Protein AF-A0A4U9HX13-F1 (afdb_monomer)

Structure (mmCIF, N/CA/C/O backbone):
data_AF-A0A4U9HX13-F1
#
_entry.id   AF-A0A4U9HX13-F1
#
loop_
_atom_site.group_PDB
_atom_site.id
_atom_site.type_symbol
_atom_site.label_atom_id
_atom_site.label_alt_id
_atom_site.label_comp_id
_atom_site.label_asym_id
_atom_site.label_entity_id
_atom_site.label_seq_id
_atom_site.pdbx_PDB_ins_code
_atom_site.Cartn_x
_atom_site.Cartn_y
_atom_site.Cartn_z
_atom_site.occupancy
_atom_site.B_iso_or_equiv
_atom_site.auth_seq_id
_atom_site.auth_comp_id
_atom_site.auth_asym_id
_atom_site.auth_atom_id
_atom_site.pdbx_PDB_model_num
ATOM 1 N N . MET A 1 1 ? 7.837 26.876 21.113 1.00 52.06 1 MET A N 1
ATOM 2 C CA . MET A 1 1 ? 8.654 25.727 20.657 1.00 52.06 1 MET A CA 1
ATOM 3 C C . MET A 1 1 ? 7.837 24.510 20.195 1.00 52.06 1 MET A C 1
ATOM 5 O O . MET A 1 1 ? 8.426 23.562 19.707 1.00 52.06 1 MET A O 1
ATOM 9 N N . THR A 1 2 ? 6.498 24.534 20.252 1.00 58.88 2 THR A N 1
ATOM 10 C CA . THR A 1 2 ? 5.636 23.359 19.985 1.00 58.88 2 THR A CA 1
ATOM 11 C C . THR A 1 2 ? 5.118 23.231 18.544 1.00 58.88 2 THR A C 1
ATOM 13 O O . THR A 1 2 ? 4.614 22.180 18.175 1.00 58.88 2 THR A O 1
ATOM 16 N N . LYS A 1 3 ? 5.231 24.276 17.707 1.00 58.69 3 LYS A N 1
ATOM 17 C CA . LYS A 1 3 ? 4.677 24.267 16.336 1.00 58.69 3 LYS A CA 1
ATOM 18 C C . LYS A 1 3 ? 5.483 23.421 15.339 1.00 58.69 3 LYS A C 1
ATOM 20 O O . LYS A 1 3 ? 4.890 22.864 14.427 1.00 58.69 3 LYS A O 1
ATOM 25 N N . HIS A 1 4 ? 6.802 23.307 15.514 1.00 58.91 4 HIS A N 1
ATOM 26 C CA . HIS A 1 4 ? 7.662 22.633 14.531 1.00 58.91 4 HIS A CA 1
ATOM 27 C C . HIS A 1 4 ? 7.443 21.111 14.512 1.00 58.91 4 HIS A C 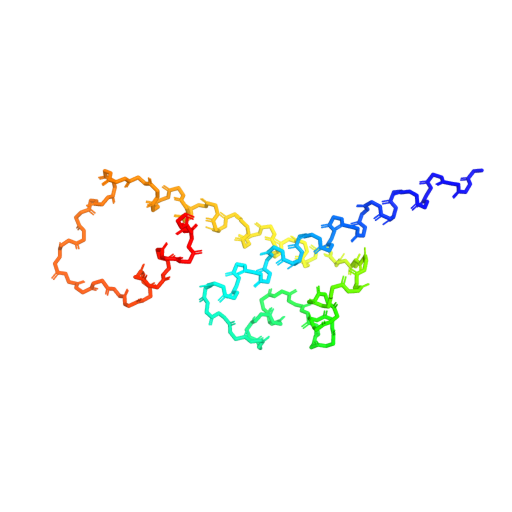1
ATOM 29 O O . HIS A 1 4 ? 7.276 20.527 13.451 1.00 58.91 4 HIS A O 1
ATOM 35 N N . LEU A 1 5 ? 7.309 20.496 15.694 1.00 61.69 5 LEU A N 1
ATOM 36 C CA . LEU A 1 5 ? 7.095 19.050 15.839 1.00 61.69 5 LEU A CA 1
ATOM 37 C C . LEU A 1 5 ? 5.763 18.559 15.241 1.00 61.69 5 LEU A C 1
ATOM 39 O O . LEU A 1 5 ? 5.649 17.383 14.908 1.00 61.69 5 LEU A O 1
ATOM 43 N N . ASN A 1 6 ? 4.761 19.438 15.113 1.00 70.31 6 ASN A N 1
ATOM 44 C CA . ASN A 1 6 ? 3.447 19.076 14.573 1.00 70.31 6 ASN A CA 1
ATOM 45 C C . ASN A 1 6 ? 3.399 19.122 13.037 1.00 70.31 6 ASN A C 1
ATOM 47 O O . ASN A 1 6 ? 2.710 18.324 12.416 1.00 70.31 6 ASN A O 1
ATOM 51 N N . LEU A 1 7 ? 4.165 20.021 12.411 1.00 73.75 7 LEU A N 1
ATOM 52 C CA . LEU A 1 7 ? 4.240 20.099 10.948 1.00 73.75 7 LEU A CA 1
ATOM 53 C C . LEU A 1 7 ? 4.963 18.879 10.363 1.00 73.75 7 LEU A C 1
ATOM 55 O O . LEU A 1 7 ? 4.525 18.310 9.363 1.00 73.75 7 LEU A O 1
ATOM 59 N N . ASP A 1 8 ? 6.035 18.439 11.024 1.00 77.75 8 ASP A N 1
ATOM 60 C CA . ASP A 1 8 ? 6.832 17.292 10.582 1.00 77.75 8 ASP A CA 1
ATOM 61 C C . ASP A 1 8 ? 6.049 15.968 10.691 1.00 77.75 8 ASP A C 1
ATOM 63 O O . ASP A 1 8 ? 6.193 15.076 9.847 1.00 77.75 8 ASP A O 1
ATOM 67 N N . SER A 1 9 ? 5.186 15.838 11.707 1.00 80.25 9 SER A N 1
ATOM 68 C CA . SER A 1 9 ? 4.341 14.656 11.910 1.00 80.25 9 SER A CA 1
ATOM 69 C C . SER A 1 9 ? 3.158 14.609 10.938 1.00 80.25 9 SER A C 1
ATOM 71 O O . SER A 1 9 ? 2.873 13.544 10.387 1.00 80.25 9 SER A O 1
ATOM 73 N N . GLU A 1 10 ? 2.517 15.747 10.661 1.00 81.56 10 GLU A N 1
ATOM 74 C CA . GLU A 1 10 ? 1.442 15.862 9.670 1.00 81.56 10 GLU A CA 1
ATOM 75 C C . GLU A 1 10 ? 1.955 15.563 8.254 1.00 81.56 10 GLU A C 1
ATOM 77 O O . GLU A 1 10 ? 1.382 14.728 7.552 1.00 81.56 10 GLU A O 1
ATOM 82 N N . ALA A 1 11 ? 3.093 16.148 7.864 1.00 86.56 11 ALA A N 1
ATOM 83 C CA . ALA A 1 11 ? 3.719 15.895 6.566 1.00 86.56 11 ALA A CA 1
ATOM 84 C C . ALA A 1 11 ? 4.214 14.447 6.415 1.00 86.56 11 ALA A C 1
ATOM 86 O O . ALA A 1 11 ? 4.228 13.886 5.316 1.00 86.56 11 ALA A O 1
ATOM 87 N N . ARG A 1 12 ? 4.652 13.805 7.506 1.00 90.31 12 ARG A N 1
ATOM 88 C CA . ARG A 1 12 ? 4.943 12.365 7.494 1.00 90.31 12 ARG A CA 1
ATOM 89 C C . ARG A 1 12 ? 3.669 11.552 7.273 1.00 90.31 12 ARG A C 1
ATOM 91 O O . ARG A 1 12 ? 3.677 10.652 6.443 1.00 90.31 12 ARG A O 1
ATOM 98 N N . GLY A 1 13 ? 2.595 11.879 7.981 1.00 92.56 13 GLY A N 1
ATOM 99 C CA . GLY A 1 13 ? 1.353 11.121 7.907 1.00 92.56 13 GLY A CA 1
ATOM 100 C C . GLY A 1 13 ? 0.659 11.180 6.543 1.00 92.56 13 GLY A C 1
ATOM 101 O O . GLY A 1 13 ? 0.078 10.183 6.105 1.00 92.56 13 GLY A O 1
ATOM 102 N N . ASP A 1 14 ? 0.765 12.311 5.843 1.00 95.00 14 ASP A N 1
ATOM 103 C CA . ASP A 1 14 ? 0.294 12.445 4.459 1.00 95.00 14 ASP A CA 1
ATOM 104 C C . ASP A 1 14 ? 1.135 11.597 3.487 1.00 95.00 14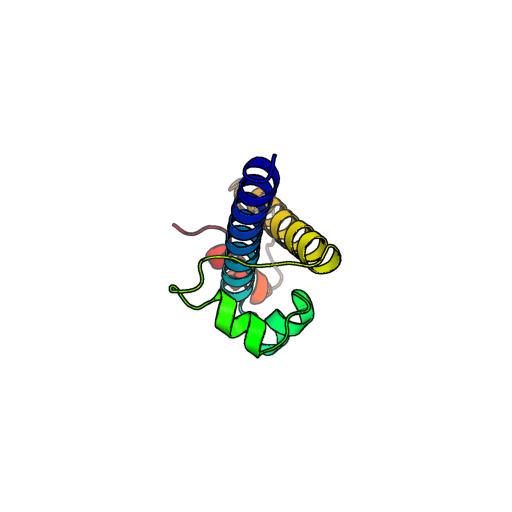 ASP A C 1
ATOM 106 O O . ASP A 1 14 ? 0.598 10.814 2.703 1.00 95.00 14 ASP A O 1
ATOM 110 N N . ARG A 1 15 ? 2.471 11.643 3.610 1.00 95.31 15 ARG A N 1
ATOM 111 C CA . ARG A 1 15 ? 3.378 10.794 2.812 1.00 95.31 15 ARG A CA 1
ATOM 112 C C . ARG A 1 15 ? 3.104 9.305 3.010 1.00 95.31 15 ARG A C 1
ATOM 114 O O . ARG A 1 15 ? 3.025 8.567 2.029 1.00 95.31 15 ARG A O 1
ATOM 121 N N . ASP A 1 16 ? 2.920 8.879 4.255 1.00 97.38 16 ASP A N 1
ATOM 122 C CA . ASP A 1 16 ? 2.578 7.500 4.602 1.00 97.38 16 ASP A CA 1
ATOM 123 C C . ASP A 1 16 ? 1.252 7.082 3.936 1.00 97.38 16 ASP A C 1
ATOM 125 O O . ASP A 1 16 ? 1.139 5.988 3.376 1.00 97.38 16 ASP A O 1
ATOM 129 N N . LEU A 1 17 ? 0.250 7.968 3.932 1.00 97.88 17 LEU A N 1
ATOM 130 C CA . LEU A 1 17 ? -1.053 7.701 3.326 1.00 97.88 17 LEU A CA 1
ATOM 131 C C . LEU A 1 17 ? -0.980 7.598 1.797 1.00 97.88 17 LEU A C 1
ATOM 133 O O . LEU A 1 17 ? -1.596 6.708 1.204 1.00 97.88 17 LEU A O 1
ATOM 137 N N . ILE A 1 18 ? -0.224 8.489 1.155 1.00 97.38 18 ILE A N 1
ATOM 138 C CA . ILE A 1 18 ? 0.022 8.451 -0.291 1.00 97.38 18 ILE A CA 1
ATOM 139 C C . ILE A 1 18 ? 0.720 7.138 -0.665 1.00 97.38 18 ILE A C 1
ATOM 141 O O . ILE A 1 18 ? 0.274 6.442 -1.580 1.00 97.38 18 ILE A O 1
ATOM 145 N N . ALA A 1 19 ? 1.768 6.767 0.074 1.00 97.50 19 ALA A N 1
ATOM 146 C CA . ALA A 1 19 ? 2.559 5.569 -0.183 1.00 97.50 19 ALA A CA 1
ATOM 147 C C . ALA A 1 19 ? 1.718 4.288 -0.083 1.00 97.50 19 ALA A C 1
ATOM 149 O O . ALA A 1 19 ? 1.741 3.458 -0.997 1.00 97.50 19 ALA A O 1
ATOM 150 N N . ILE A 1 20 ? 0.924 4.133 0.984 1.00 98.06 20 ILE A N 1
ATOM 151 C CA . ILE A 1 20 ? 0.105 2.927 1.147 1.00 98.06 20 ILE A CA 1
ATOM 152 C C . ILE A 1 20 ? -1.014 2.847 0.105 1.00 98.06 20 ILE A C 1
ATOM 154 O O . ILE A 1 20 ? -1.274 1.766 -0.422 1.00 98.06 20 ILE A O 1
ATOM 158 N N . ARG A 1 21 ? -1.646 3.972 -0.258 1.00 97.81 21 ARG A N 1
ATOM 159 C CA . ARG A 1 21 ? -2.677 3.991 -1.309 1.00 97.81 21 ARG A CA 1
ATOM 160 C C . ARG A 1 21 ? -2.093 3.633 -2.674 1.00 97.81 21 ARG A C 1
ATOM 162 O O . ARG A 1 21 ? -2.702 2.852 -3.401 1.00 97.81 21 ARG A O 1
ATOM 169 N N . ALA A 1 22 ? -0.903 4.136 -3.004 1.00 97.19 22 ALA A N 1
ATOM 170 C CA . ALA A 1 22 ? -0.203 3.751 -4.227 1.00 97.19 22 ALA A CA 1
ATOM 171 C C . ALA A 1 22 ? 0.074 2.238 -4.264 1.00 97.19 22 ALA A C 1
ATOM 173 O O . ALA A 1 22 ? -0.218 1.582 -5.264 1.00 97.19 22 ALA A O 1
ATOM 174 N N . ALA A 1 23 ? 0.556 1.671 -3.155 1.00 97.75 23 ALA A N 1
ATOM 175 C CA . ALA A 1 23 ? 0.810 0.239 -3.045 1.00 97.75 23 ALA A CA 1
ATOM 176 C C . ALA A 1 23 ? -0.466 -0.608 -3.187 1.00 97.75 23 ALA A C 1
ATOM 178 O O . ALA A 1 23 ? -0.473 -1.595 -3.922 1.00 97.75 23 ALA A O 1
ATOM 179 N N . MET A 1 24 ? -1.566 -0.204 -2.542 1.00 97.25 24 MET A N 1
ATOM 180 C CA . MET A 1 24 ? -2.864 -0.875 -2.685 1.00 97.25 24 MET A CA 1
ATOM 181 C C . MET A 1 24 ? -3.365 -0.853 -4.130 1.00 97.25 24 MET A C 1
ATOM 183 O O . MET A 1 24 ? -3.833 -1.878 -4.616 1.00 97.25 24 MET A O 1
ATOM 187 N N . ASN A 1 25 ? -3.225 0.280 -4.826 1.00 95.94 25 ASN A N 1
ATOM 188 C CA . ASN A 1 25 ? -3.634 0.407 -6.224 1.00 95.94 25 ASN A CA 1
ATOM 189 C C . ASN A 1 25 ? -2.819 -0.513 -7.145 1.00 95.94 25 ASN A C 1
ATOM 191 O O . ASN A 1 25 ? -3.379 -1.124 -8.050 1.00 95.94 25 ASN A O 1
ATOM 195 N N . ILE A 1 26 ? -1.507 -0.633 -6.918 1.00 95.06 26 ILE A N 1
ATOM 196 C CA . ILE A 1 26 ? -0.649 -1.555 -7.679 1.00 95.06 26 ILE A CA 1
ATOM 197 C C . ILE A 1 26 ? -1.086 -3.001 -7.448 1.00 95.06 26 ILE A C 1
ATOM 199 O O . ILE A 1 26 ? -1.322 -3.726 -8.409 1.00 95.06 26 ILE A O 1
ATOM 203 N N . LEU A 1 27 ? -1.242 -3.411 -6.186 1.00 95.56 27 LEU A N 1
ATOM 204 C CA . LEU A 1 27 ? -1.647 -4.775 -5.843 1.00 95.56 27 LEU A CA 1
ATOM 205 C C . LEU A 1 27 ? -3.035 -5.125 -6.390 1.00 95.56 27 LEU A C 1
ATOM 207 O O . LEU A 1 27 ? -3.259 -6.248 -6.829 1.00 95.56 27 LEU A O 1
ATOM 211 N N . GLU A 1 28 ? -3.958 -4.166 -6.396 1.00 94.19 28 GLU A N 1
ATOM 212 C CA . GLU A 1 28 ? -5.281 -4.329 -6.994 1.00 94.19 28 GLU A CA 1
ATOM 213 C C . GLU A 1 28 ? -5.193 -4.550 -8.508 1.00 94.19 28 GLU A C 1
ATOM 215 O O . GLU A 1 28 ? -5.789 -5.493 -9.023 1.00 94.19 28 GLU A O 1
ATOM 220 N N . LYS A 1 29 ? -4.369 -3.765 -9.213 1.00 90.44 29 LYS A N 1
ATOM 221 C CA . LYS A 1 29 ? -4.108 -3.970 -10.646 1.00 90.44 29 LYS A CA 1
ATOM 222 C C . LYS A 1 29 ? -3.396 -5.293 -10.939 1.00 90.44 29 LYS A C 1
ATOM 224 O O . LYS A 1 29 ? -3.627 -5.885 -11.986 1.00 90.44 29 LYS A O 1
ATOM 229 N N . TRP A 1 30 ? -2.565 -5.781 -10.021 1.00 92.06 30 TRP A N 1
ATOM 230 C CA . TRP A 1 30 ? -1.932 -7.103 -10.112 1.00 92.06 30 TRP A CA 1
ATOM 231 C C . TRP A 1 30 ? -2.879 -8.261 -9.753 1.00 92.06 30 TRP A C 1
ATOM 233 O O . TRP A 1 30 ? -2.469 -9.420 -9.795 1.00 92.06 30 TRP A O 1
ATOM 243 N N . GLY A 1 31 ? -4.142 -7.972 -9.416 1.00 91.44 31 GLY A N 1
ATOM 244 C CA . GLY A 1 31 ? -5.161 -8.977 -9.114 1.00 91.44 31 GLY A CA 1
ATOM 245 C C . GLY A 1 31 ? -5.054 -9.581 -7.712 1.00 91.44 31 GLY A C 1
ATOM 246 O O . GLY A 1 31 ? -5.639 -10.633 -7.457 1.00 91.44 31 GLY A O 1
ATOM 247 N N . CYS A 1 32 ? -4.318 -8.953 -6.791 1.00 95.06 32 CYS A N 1
ATOM 248 C CA . CYS A 1 32 ? -4.186 -9.460 -5.429 1.00 95.06 32 CYS A CA 1
ATOM 249 C C . CYS A 1 32 ? -5.491 -9.301 -4.637 1.00 95.06 32 CYS A C 1
ATOM 251 O O . CYS A 1 32 ? -6.049 -8.202 -4.538 1.00 95.06 32 CYS A O 1
ATOM 253 N N . SER A 1 33 ? -5.923 -10.380 -3.980 1.00 95.62 33 SER A N 1
ATOM 254 C CA . SER A 1 33 ? -7.073 -10.383 -3.074 1.00 95.62 33 SER A CA 1
ATOM 255 C C . SER A 1 33 ? -6.838 -9.489 -1.850 1.00 95.62 33 SER A C 1
ATOM 257 O O . SER A 1 33 ? -5.705 -9.174 -1.481 1.00 95.62 33 SER A O 1
ATOM 259 N N . THR A 1 34 ? -7.911 -9.105 -1.156 1.00 95.56 34 THR A N 1
ATOM 260 C CA . THR A 1 34 ? -7.819 -8.313 0.084 1.00 95.56 34 THR A CA 1
ATOM 261 C C . THR A 1 34 ? -6.971 -9.001 1.159 1.00 95.56 34 THR A C 1
ATOM 263 O O . THR A 1 34 ? -6.273 -8.334 1.919 1.00 95.56 34 THR A O 1
ATOM 266 N N . GLU A 1 35 ? -7.013 -10.330 1.244 1.00 97.19 35 GLU A N 1
ATOM 267 C CA . GLU A 1 35 ? -6.187 -11.109 2.173 1.00 97.19 35 GLU A CA 1
ATOM 268 C C . GLU A 1 35 ? -4.709 -11.075 1.774 1.00 97.19 35 GLU A C 1
ATOM 270 O O . GLU A 1 35 ? -3.845 -10.799 2.605 1.00 97.19 35 GLU A O 1
ATOM 275 N N . GLN A 1 36 ? -4.414 -11.249 0.484 1.00 97.88 36 GLN A N 1
ATOM 276 C CA . GLN A 1 36 ? -3.049 -11.137 -0.028 1.00 97.88 36 GLN A CA 1
ATOM 277 C C . GLN A 1 36 ? -2.474 -9.740 0.222 1.00 97.88 36 GLN A C 1
ATOM 279 O O . GLN A 1 36 ? -1.338 -9.617 0.668 1.00 97.88 36 GLN A O 1
ATOM 284 N N . GLN A 1 37 ? -3.266 -8.686 0.015 1.00 97.75 37 GLN A N 1
ATOM 285 C CA . GLN A 1 37 ? -2.847 -7.312 0.298 1.00 97.75 37 GLN A CA 1
ATOM 286 C C . GLN A 1 37 ? -2.522 -7.090 1.781 1.00 97.75 37 GLN A C 1
ATOM 288 O O . GLN A 1 37 ? -1.505 -6.470 2.086 1.00 97.75 37 GLN A O 1
ATOM 293 N N . GLN A 1 38 ? -3.341 -7.616 2.700 1.00 98.06 38 GLN A N 1
ATOM 294 C CA . GLN A 1 38 ? -3.064 -7.557 4.143 1.00 98.06 38 GLN A CA 1
ATOM 295 C C . GLN A 1 38 ? -1.738 -8.236 4.484 1.00 98.06 38 GLN A C 1
ATOM 297 O O . GLN A 1 38 ? -0.914 -7.650 5.183 1.00 98.06 38 GLN A O 1
ATOM 302 N N . ASN A 1 39 ? -1.505 -9.430 3.939 1.00 97.81 39 ASN A N 1
ATOM 303 C CA . ASN A 1 39 ? -0.299 -10.209 4.211 1.00 97.81 39 ASN A CA 1
ATOM 304 C C . ASN A 1 39 ? 0.962 -9.561 3.617 1.00 97.81 39 ASN A C 1
ATOM 306 O O . ASN A 1 39 ? 1.997 -9.490 4.281 1.00 97.81 39 ASN A O 1
ATOM 310 N N . ILE A 1 40 ? 0.885 -9.046 2.387 1.00 97.88 40 ILE A N 1
ATOM 311 C CA . ILE A 1 40 ? 2.014 -8.388 1.713 1.00 97.88 40 ILE A CA 1
ATOM 312 C C . ILE A 1 40 ? 2.393 -7.095 2.436 1.00 97.88 40 ILE A C 1
ATOM 314 O O . ILE A 1 40 ? 3.573 -6.882 2.724 1.00 97.88 40 ILE A O 1
ATOM 318 N N . LEU A 1 41 ? 1.399 -6.256 2.747 1.00 97.81 41 LEU A N 1
ATOM 319 C CA . LEU A 1 41 ? 1.595 -4.941 3.362 1.00 97.81 41 LEU A CA 1
ATOM 320 C C . LEU A 1 41 ? 1.686 -4.993 4.891 1.00 97.81 41 LEU A C 1
ATOM 322 O O . LEU A 1 41 ? 1.886 -3.951 5.503 1.00 97.81 41 LEU A O 1
ATOM 326 N N . GLN A 1 42 ? 1.532 -6.171 5.506 1.00 97.94 42 GLN A N 1
ATOM 327 C CA . GLN A 1 42 ? 1.478 -6.348 6.963 1.00 97.94 42 GLN A CA 1
ATOM 328 C C . GLN A 1 42 ? 0.482 -5.379 7.622 1.00 97.94 42 GLN A C 1
ATOM 330 O O . GLN A 1 42 ? 0.798 -4.651 8.567 1.00 97.94 42 GLN A O 1
ATOM 335 N N . LEU A 1 43 ? -0.736 -5.342 7.077 1.00 97.06 43 LEU A N 1
ATOM 336 C CA . LEU A 1 43 ? -1.834 -4.521 7.578 1.00 97.06 43 LEU A CA 1
ATOM 337 C C . LEU A 1 43 ? -2.930 -5.388 8.180 1.00 97.06 43 LEU A C 1
ATOM 339 O O . LEU A 1 43 ? -3.326 -6.401 7.611 1.00 97.06 43 LEU A O 1
ATOM 343 N N . SER A 1 44 ? -3.499 -4.920 9.290 1.00 97.38 44 SER A N 1
ATOM 344 C CA . SER A 1 44 ? -4.761 -5.470 9.770 1.00 97.38 44 SER A CA 1
ATOM 345 C C . SER A 1 44 ? -5.889 -5.150 8.790 1.00 97.38 44 SER A C 1
ATOM 347 O O . SER A 1 44 ? -5.863 -4.133 8.087 1.00 97.38 44 SER A O 1
ATOM 349 N N . ARG A 1 45 ? -6.938 -5.976 8.802 1.00 96.19 45 ARG A N 1
ATOM 350 C CA . ARG A 1 45 ? -8.148 -5.755 8.002 1.00 96.19 45 ARG A CA 1
ATOM 351 C C . ARG A 1 45 ? -8.709 -4.347 8.192 1.00 96.19 45 ARG A C 1
ATOM 353 O O . ARG A 1 45 ? -8.984 -3.650 7.220 1.00 96.19 45 ARG A O 1
ATOM 360 N N . ALA A 1 46 ? -8.826 -3.912 9.446 1.00 97.00 46 ALA A N 1
ATOM 361 C CA . ALA A 1 46 ? -9.335 -2.590 9.790 1.00 97.00 46 ALA A CA 1
ATOM 362 C C . ALA A 1 46 ? -8.452 -1.462 9.231 1.00 97.00 46 ALA A C 1
ATOM 364 O O . ALA A 1 46 ? -8.977 -0.507 8.660 1.00 97.00 46 ALA A O 1
ATOM 365 N N . ALA A 1 47 ? -7.124 -1.584 9.339 1.00 97.31 47 ALA A N 1
ATOM 366 C CA . ALA A 1 47 ? -6.197 -0.597 8.788 1.00 97.31 47 ALA A CA 1
ATOM 367 C C . ALA A 1 47 ? -6.293 -0.524 7.258 1.00 97.31 47 ALA A C 1
ATOM 369 O O . ALA A 1 47 ? -6.348 0.572 6.700 1.00 97.31 47 ALA A O 1
ATOM 370 N N . LEU A 1 48 ? -6.401 -1.675 6.585 1.00 97.12 48 LEU A N 1
ATOM 371 C CA . LEU A 1 48 ? -6.564 -1.730 5.135 1.00 97.12 48 LEU A CA 1
ATOM 372 C C . LEU A 1 48 ? -7.821 -0.968 4.679 1.00 97.12 48 LEU A C 1
ATOM 374 O O . LEU A 1 48 ? -7.733 -0.091 3.819 1.00 97.12 48 LEU A O 1
ATOM 378 N N . TYR A 1 49 ? -8.984 -1.246 5.281 1.00 97.31 49 TYR A N 1
ATOM 379 C CA . TYR A 1 49 ? -10.224 -0.532 4.947 1.00 97.31 49 TYR A CA 1
ATOM 380 C C . TYR A 1 49 ? -10.176 0.948 5.336 1.00 97.31 49 TYR A C 1
ATOM 382 O O . TYR A 1 49 ? -10.714 1.786 4.612 1.00 97.31 49 TYR A O 1
ATOM 390 N N . LYS A 1 50 ? -9.516 1.297 6.446 1.00 97.69 50 LYS A N 1
ATOM 391 C CA . LYS A 1 50 ? -9.314 2.692 6.854 1.00 97.69 50 LYS A CA 1
ATOM 392 C C . LYS A 1 50 ? -8.520 3.469 5.808 1.00 97.69 50 LYS A C 1
ATOM 394 O O . LYS A 1 50 ? -8.917 4.564 5.436 1.00 97.69 50 LYS A O 1
ATOM 399 N N . TYR A 1 51 ? -7.417 2.936 5.298 1.00 97.56 51 TYR A N 1
ATOM 400 C CA . TYR A 1 51 ? -6.588 3.684 4.345 1.00 97.56 51 TYR A CA 1
ATOM 401 C C . TYR A 1 51 ? -7.212 3.802 2.944 1.00 97.56 51 TYR A C 1
ATOM 403 O O . TYR A 1 51 ?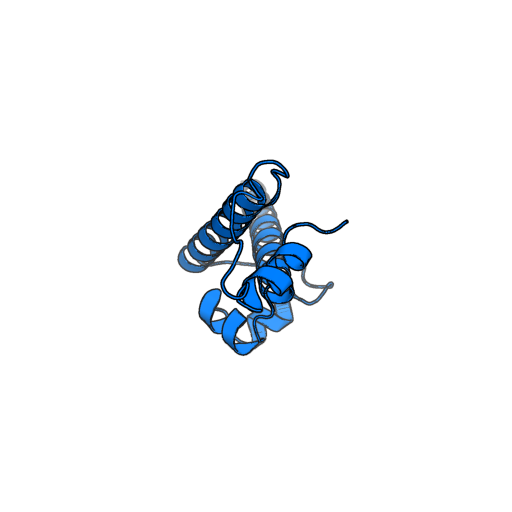 -6.887 4.739 2.210 1.00 97.56 51 TYR A O 1
ATOM 411 N N . ARG A 1 52 ? -8.166 2.924 2.602 1.00 95.56 52 ARG A N 1
ATOM 412 C CA . ARG A 1 52 ? -8.972 3.015 1.369 1.00 95.56 52 ARG A CA 1
ATOM 413 C C . ARG A 1 52 ? -10.057 4.093 1.416 1.00 95.56 52 ARG A C 1
ATOM 415 O O . ARG A 1 52 ? -10.435 4.619 0.374 1.00 95.56 52 ARG A O 1
ATOM 422 N N . GLN A 1 53 ? -10.548 4.427 2.605 1.00 97.06 53 GLN A N 1
ATOM 423 C CA . GLN A 1 53 ? -11.553 5.470 2.805 1.00 97.06 53 GLN A CA 1
ATOM 424 C C . GLN A 1 53 ? -11.018 6.844 2.377 1.00 97.06 53 GLN A C 1
ATOM 426 O O . GLN A 1 53 ? -9.879 7.197 2.696 1.00 97.06 53 GLN A O 1
ATOM 431 N N . LYS A 1 54 ? -11.831 7.622 1.652 1.00 93.88 54 LYS A N 1
ATOM 432 C CA . LYS A 1 54 ? -11.453 8.949 1.125 1.00 93.88 54 LYS A CA 1
ATOM 433 C C . LYS A 1 54 ? -11.305 9.982 2.243 1.00 93.88 54 LYS A C 1
ATOM 435 O O . LYS A 1 54 ? -10.471 10.875 2.155 1.00 93.88 54 LYS A O 1
ATOM 440 N N . GLU A 1 55 ? -12.090 9.824 3.297 1.00 96.19 55 GLU A N 1
ATOM 441 C CA . GLU A 1 55 ? -12.132 10.627 4.513 1.00 96.19 55 GLU A CA 1
ATOM 442 C C . GLU A 1 55 ? -10.871 10.487 5.377 1.00 96.19 55 GLU A C 1
ATOM 444 O O . GLU A 1 55 ? -10.588 11.361 6.199 1.00 96.19 55 GLU A O 1
ATOM 449 N N . THR A 1 56 ? -10.079 9.429 5.180 1.00 96.31 56 THR A N 1
ATOM 450 C CA . THR A 1 56 ? -8.797 9.277 5.869 1.00 96.31 56 THR A CA 1
ATOM 451 C C . TH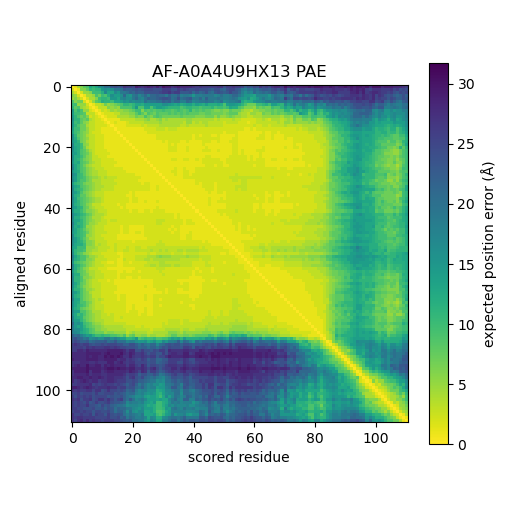R A 1 56 ? -7.803 10.315 5.360 1.00 96.31 56 THR A C 1
ATOM 453 O O . THR A 1 56 ? -7.496 10.353 4.168 1.00 96.31 56 THR A O 1
ATOM 456 N N . LYS A 1 57 ? -7.292 11.133 6.290 1.00 94.44 57 LYS A N 1
ATOM 457 C CA . LYS A 1 57 ? -6.368 12.252 6.027 1.00 94.44 57 LYS A CA 1
ATOM 458 C C . LYS A 1 57 ? -4.905 11.962 6.359 1.00 94.44 57 LYS A C 1
ATOM 460 O O . LYS A 1 57 ? -4.034 12.700 5.936 1.00 94.44 57 LYS A O 1
ATOM 465 N N . THR A 1 58 ? -4.637 10.927 7.151 1.00 95.69 58 THR A N 1
ATOM 466 C CA . THR A 1 58 ? -3.281 10.587 7.593 1.00 95.69 58 THR A CA 1
ATOM 467 C C . THR A 1 58 ? -3.152 9.091 7.857 1.00 95.69 58 THR A C 1
ATOM 469 O O . THR A 1 58 ? -4.121 8.431 8.261 1.00 95.69 58 THR A O 1
ATOM 472 N N . ALA A 1 59 ? -1.957 8.557 7.630 1.00 96.38 59 ALA A N 1
ATOM 473 C CA . ALA A 1 59 ? -1.561 7.218 8.029 1.00 96.38 59 ALA A CA 1
ATOM 474 C C . ALA A 1 59 ? -0.350 7.280 8.965 1.00 96.38 59 ALA A C 1
ATOM 476 O O . ALA A 1 59 ? 0.344 8.284 9.061 1.00 96.38 59 ALA A O 1
ATOM 477 N N . SER A 1 60 ? -0.115 6.191 9.685 1.00 95.50 60 SER A N 1
ATOM 478 C CA . SER A 1 60 ? 1.102 6.019 10.468 1.00 95.50 60 SER A CA 1
ATOM 479 C C . SER A 1 60 ? 1.596 4.622 10.178 1.00 95.50 60 SER A C 1
ATOM 481 O O . SER A 1 60 ? 0.962 3.647 10.584 1.00 95.50 60 SER A O 1
ATOM 483 N N . LEU A 1 61 ? 2.664 4.545 9.391 1.00 97.00 61 LEU A N 1
ATOM 484 C CA . LEU A 1 61 ? 3.238 3.280 8.971 1.00 97.00 61 LEU A CA 1
ATOM 485 C C . LEU A 1 61 ? 4.484 2.961 9.789 1.00 97.00 61 LEU A C 1
ATOM 487 O O . LEU A 1 61 ? 5.279 3.836 10.157 1.00 97.00 61 LEU A O 1
ATOM 491 N N . THR A 1 62 ? 4.660 1.674 10.065 1.00 97.56 62 THR A N 1
ATOM 492 C CA . THR A 1 62 ? 5.891 1.164 10.663 1.00 97.56 62 THR A CA 1
ATOM 493 C C . THR A 1 62 ? 7.017 1.167 9.630 1.00 97.56 62 THR A C 1
ATOM 495 O O . THR A 1 62 ? 6.793 1.240 8.420 1.00 97.56 62 THR A O 1
ATOM 498 N N . HIS A 1 63 ? 8.257 1.055 10.104 1.00 96.88 63 HIS A N 1
ATOM 499 C CA . HIS A 1 63 ? 9.409 0.951 9.212 1.00 96.88 63 HIS A CA 1
ATOM 500 C C . HIS A 1 63 ? 9.322 -0.277 8.286 1.00 96.88 63 HIS A C 1
ATOM 502 O O . HIS A 1 63 ? 9.597 -0.158 7.097 1.00 96.88 63 HIS A O 1
ATOM 508 N N . ASP A 1 64 ? 8.872 -1.428 8.799 1.00 97.62 64 ASP A N 1
ATOM 509 C CA . ASP A 1 64 ? 8.679 -2.644 7.993 1.00 97.62 64 ASP A CA 1
ATOM 510 C C . ASP A 1 64 ? 7.658 -2.429 6.862 1.00 97.62 64 ASP A C 1
ATOM 512 O O . ASP A 1 64 ? 7.913 -2.781 5.710 1.00 97.62 64 ASP A O 1
ATOM 516 N N . GLN A 1 65 ? 6.538 -1.763 7.160 1.00 98.31 65 GLN A N 1
ATOM 517 C CA . GLN A 1 65 ? 5.512 -1.442 6.164 1.00 98.31 65 GLN A CA 1
ATOM 518 C C . GLN A 1 65 ? 6.055 -0.519 5.067 1.00 98.31 65 GLN A C 1
ATOM 520 O O . GLN A 1 65 ? 5.834 -0.776 3.884 1.00 98.31 65 GLN A O 1
ATOM 525 N N . LEU A 1 66 ? 6.813 0.518 5.437 1.00 98.12 66 LEU A N 1
ATOM 526 C CA . LEU A 1 66 ? 7.456 1.419 4.474 1.00 98.12 66 LEU A CA 1
ATOM 527 C C . LEU A 1 66 ? 8.473 0.685 3.588 1.00 98.12 66 LEU A C 1
ATOM 529 O O . LEU A 1 66 ? 8.497 0.894 2.375 1.00 98.12 66 LEU A O 1
ATOM 533 N N . THR A 1 67 ? 9.268 -0.215 4.164 1.00 98.12 67 THR A N 1
ATOM 534 C CA . THR A 1 67 ? 10.238 -1.034 3.423 1.00 98.12 67 THR A CA 1
ATOM 535 C C . THR A 1 67 ? 9.547 -1.956 2.417 1.00 98.12 67 THR A C 1
ATOM 537 O O . THR A 1 67 ? 9.938 -2.007 1.250 1.00 98.12 67 THR A O 1
ATOM 540 N N . ARG A 1 68 ? 8.455 -2.619 2.812 1.00 98.00 68 ARG A N 1
ATOM 541 C CA . ARG A 1 68 ? 7.646 -3.463 1.915 1.00 98.00 68 ARG A CA 1
ATOM 542 C C . ARG A 1 68 ? 7.029 -2.674 0.765 1.00 98.00 68 ARG A C 1
ATOM 544 O O . ARG A 1 68 ? 7.065 -3.130 -0.377 1.00 98.00 68 ARG A O 1
ATOM 551 N N . ILE A 1 69 ? 6.503 -1.482 1.051 1.00 98.25 69 ILE A N 1
ATOM 552 C CA . ILE A 1 69 ? 5.984 -0.574 0.020 1.00 98.25 69 ILE A CA 1
ATOM 553 C C . ILE A 1 69 ? 7.100 -0.177 -0.951 1.00 98.25 69 ILE A C 1
ATOM 555 O O . ILE A 1 69 ? 6.892 -0.230 -2.159 1.00 98.25 69 ILE A O 1
ATOM 559 N N . SER A 1 70 ? 8.293 0.156 -0.449 1.00 97.88 70 SER A N 1
ATOM 560 C CA . SER A 1 70 ? 9.453 0.487 -1.287 1.00 97.88 70 SER A CA 1
ATOM 561 C C . SER A 1 70 ? 9.810 -0.653 -2.24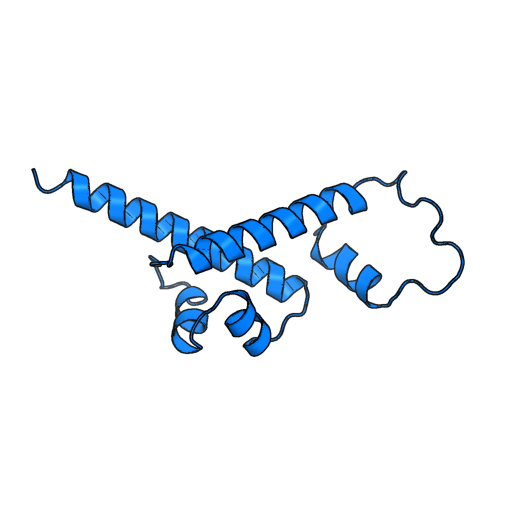8 1.00 97.88 70 SER A C 1
ATOM 563 O O . SER A 1 70 ? 9.973 -0.427 -3.448 1.00 97.88 70 SER A O 1
ATOM 565 N N . TYR A 1 71 ? 9.831 -1.901 -1.766 1.00 97.50 71 TYR A N 1
ATOM 566 C CA . TYR A 1 71 ? 10.040 -3.064 -2.631 1.00 97.50 71 TYR A CA 1
ATOM 567 C C . TYR A 1 71 ? 8.964 -3.192 -3.709 1.00 97.50 71 TYR A C 1
ATOM 569 O O . TYR A 1 71 ? 9.299 -3.381 -4.877 1.00 97.50 71 TYR A O 1
ATOM 577 N N . LEU A 1 72 ? 7.688 -3.039 -3.348 1.00 96.44 72 LEU A N 1
ATOM 578 C CA . LEU A 1 72 ? 6.580 -3.122 -4.298 1.00 96.44 72 LEU A CA 1
ATOM 579 C C . LEU A 1 72 ? 6.682 -2.049 -5.399 1.00 96.44 72 LEU A C 1
ATOM 581 O O . LEU A 1 72 ? 6.530 -2.354 -6.582 1.00 96.44 72 LEU A O 1
ATOM 585 N N . LEU A 1 73 ? 6.975 -0.801 -5.021 1.00 95.12 73 LEU A N 1
ATOM 586 C CA . LEU A 1 73 ? 7.136 0.316 -5.957 1.00 95.12 73 LEU A CA 1
ATOM 587 C C . LEU A 1 73 ? 8.329 0.111 -6.899 1.00 95.12 73 LEU A C 1
ATOM 589 O O . LEU A 1 73 ? 8.239 0.422 -8.092 1.00 95.12 73 LEU A O 1
ATOM 593 N N . ASN A 1 74 ? 9.423 -0.457 -6.390 1.00 95.38 74 ASN A N 1
ATOM 594 C CA . ASN A 1 74 ? 10.599 -0.778 -7.194 1.00 95.38 74 ASN A CA 1
ATO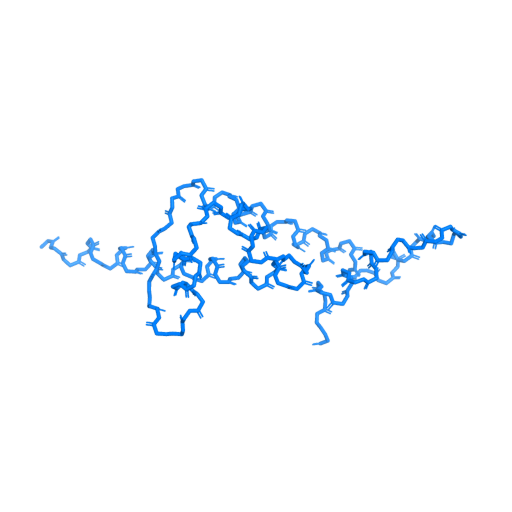M 595 C C . ASN A 1 74 ? 10.326 -1.931 -8.164 1.00 95.38 74 ASN A C 1
ATOM 597 O O . ASN A 1 74 ? 10.692 -1.825 -9.332 1.00 95.38 74 ASN A O 1
ATOM 601 N N . MET A 1 75 ? 9.625 -2.985 -7.732 1.00 94.31 75 MET A N 1
ATOM 602 C CA . MET A 1 75 ? 9.186 -4.062 -8.629 1.00 94.31 75 MET A CA 1
ATOM 603 C C . MET A 1 75 ? 8.294 -3.513 -9.744 1.00 94.31 75 MET A C 1
ATOM 605 O O . MET A 1 75 ? 8.540 -3.789 -10.914 1.00 94.31 75 MET A O 1
ATOM 609 N N . HIS A 1 76 ? 7.304 -2.681 -9.410 1.00 91.56 76 HIS A N 1
ATOM 610 C CA . HIS A 1 76 ? 6.443 -2.044 -10.407 1.00 91.56 76 HIS A CA 1
ATOM 611 C C . HIS A 1 76 ? 7.237 -1.194 -11.412 1.00 91.56 76 HIS A C 1
ATOM 613 O O . HIS A 1 76 ? 7.010 -1.292 -12.617 1.00 91.56 76 HIS A O 1
ATOM 619 N N . SER A 1 77 ? 8.197 -0.399 -10.935 1.00 90.12 77 SER A N 1
ATOM 620 C CA . SER A 1 77 ? 9.054 0.427 -11.796 1.00 90.12 77 SER A CA 1
ATOM 621 C C . SER A 1 77 ? 9.947 -0.417 -12.709 1.00 90.12 77 SER A C 1
ATOM 623 O O . SER A 1 77 ? 10.034 -0.140 -13.903 1.00 90.12 77 SER A O 1
ATOM 625 N N . ALA A 1 78 ? 10.562 -1.477 -12.178 1.00 88.31 78 ALA A N 1
ATOM 626 C CA . ALA A 1 78 ? 11.401 -2.388 -12.950 1.00 88.31 78 ALA A CA 1
ATOM 627 C C . ALA A 1 78 ? 10.598 -3.110 -14.040 1.00 88.31 78 ALA A C 1
ATOM 629 O O . ALA A 1 78 ? 11.011 -3.133 -15.197 1.00 88.31 78 ALA A O 1
ATOM 630 N N . LEU A 1 79 ? 9.416 -3.631 -13.697 1.00 86.75 79 LEU A N 1
ATOM 631 C CA . LEU A 1 79 ? 8.535 -4.286 -14.663 1.00 86.75 79 LEU A CA 1
ATOM 632 C C . LEU A 1 79 ? 8.072 -3.306 -15.747 1.00 86.75 79 LEU A C 1
ATOM 634 O O . LEU A 1 79 ? 8.035 -3.671 -16.917 1.00 86.75 79 LEU A O 1
ATOM 638 N N . ARG A 1 80 ? 7.779 -2.046 -15.396 1.00 84.38 80 ARG A N 1
ATOM 639 C CA . ARG A 1 80 ? 7.450 -1.021 -16.393 1.00 84.38 80 ARG A CA 1
ATOM 640 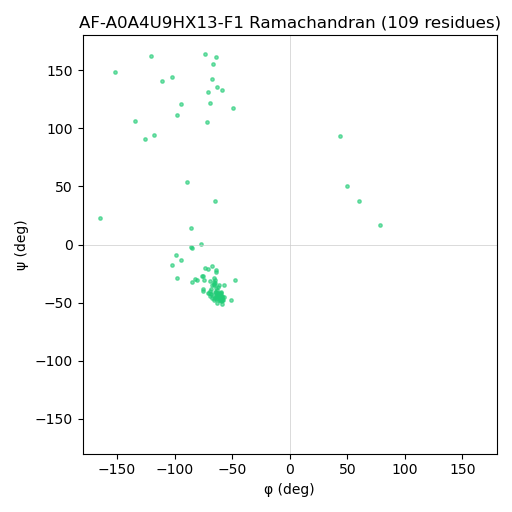C C . ARG A 1 80 ? 8.586 -0.833 -17.393 1.00 84.38 80 ARG A C 1
ATOM 642 O O . ARG A 1 80 ? 8.325 -0.856 -18.583 1.00 84.38 80 ARG A O 1
ATOM 649 N N . ILE A 1 81 ? 9.832 -0.707 -16.937 1.00 84.12 81 ILE A N 1
ATOM 650 C CA . ILE A 1 81 ? 10.988 -0.545 -17.834 1.00 84.12 81 ILE A CA 1
ATOM 651 C C . ILE A 1 81 ? 11.111 -1.740 -18.788 1.00 84.12 81 ILE A C 1
ATOM 653 O O . ILE A 1 81 ? 11.206 -1.538 -19.997 1.00 84.12 81 ILE A O 1
ATOM 657 N N . VAL A 1 82 ? 11.036 -2.963 -18.255 1.00 81.25 82 VAL A N 1
ATOM 658 C CA . VAL A 1 82 ? 11.147 -4.203 -19.044 1.00 81.25 82 VAL A CA 1
ATOM 659 C C . VAL A 1 82 ? 10.026 -4.320 -20.087 1.00 81.25 82 VAL A C 1
ATOM 661 O O . VAL A 1 82 ? 10.253 -4.807 -21.189 1.00 81.25 82 VAL A O 1
ATOM 664 N N . PHE A 1 8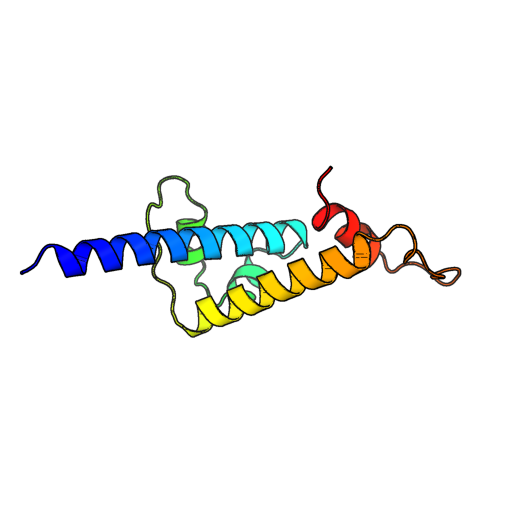3 ? 8.811 -3.851 -19.782 1.00 73.75 83 PHE A N 1
ATOM 665 C CA . PHE A 1 83 ? 7.660 -3.983 -20.686 1.00 73.75 83 PHE A CA 1
ATOM 666 C C . PHE A 1 83 ? 7.340 -2.733 -21.527 1.00 73.75 83 PHE A C 1
ATOM 668 O O . PHE A 1 83 ? 6.523 -2.825 -22.441 1.00 73.75 83 PHE A O 1
ATOM 675 N N . SER A 1 84 ? 7.964 -1.578 -21.271 1.00 68.38 84 SER A N 1
ATOM 676 C CA . SER A 1 84 ? 7.743 -0.332 -22.028 1.00 68.38 84 SER A CA 1
ATOM 677 C C . SER A 1 84 ? 8.591 -0.207 -23.302 1.00 68.38 84 SER A C 1
ATOM 679 O O . SER A 1 84 ? 8.416 0.760 -24.042 1.00 68.38 84 SER A O 1
ATOM 681 N N . ASN A 1 85 ? 9.481 -1.159 -23.602 1.00 56.88 85 ASN A N 1
ATOM 682 C CA . ASN A 1 85 ? 10.280 -1.137 -24.828 1.00 56.88 85 ASN A CA 1
ATOM 683 C C . ASN A 1 85 ? 9.661 -2.040 -25.923 1.00 56.88 85 ASN A C 1
ATOM 685 O O . ASN A 1 85 ? 9.713 -3.267 -25.804 1.00 56.88 85 ASN A O 1
ATOM 689 N N . PRO A 1 86 ? 9.117 -1.488 -27.030 1.00 55.25 86 PRO A N 1
ATOM 690 C CA . PRO A 1 86 ? 8.553 -2.293 -28.118 1.00 55.25 86 PRO A CA 1
ATOM 691 C C . PRO A 1 86 ? 9.603 -3.169 -28.823 1.00 55.25 86 PRO A C 1
ATOM 693 O O . PRO A 1 86 ? 9.241 -4.188 -29.413 1.00 55.25 86 PRO A O 1
ATOM 696 N N . GLY A 1 87 ? 10.893 -2.815 -28.728 1.00 51.94 87 GLY A N 1
ATOM 697 C CA . GLY A 1 87 ? 12.009 -3.609 -29.248 1.00 51.94 87 GLY A CA 1
ATOM 698 C C . GLY A 1 87 ? 12.362 -4.823 -28.384 1.00 51.94 87 GLY A C 1
ATOM 699 O O . GLY A 1 87 ? 12.793 -5.834 -28.927 1.00 51.94 87 GLY A O 1
ATOM 700 N N . GLU A 1 88 ? 12.094 -4.778 -27.071 1.00 49.03 88 GLU A N 1
ATOM 701 C CA . GLU A 1 88 ? 12.234 -5.919 -26.144 1.00 49.03 88 GLU A CA 1
ATOM 702 C C . GLU A 1 88 ? 10.993 -6.816 -26.093 1.00 49.03 88 GLU A C 1
ATOM 704 O O . GLU A 1 88 ? 10.935 -7.782 -25.331 1.00 49.03 88 GLU A O 1
ATOM 709 N N . ARG A 1 89 ? 10.080 -6.663 -27.061 1.00 48.41 89 ARG A N 1
ATOM 710 C CA . ARG A 1 89 ? 9.251 -7.777 -27.552 1.00 48.41 89 ARG A CA 1
ATOM 711 C C . ARG A 1 89 ? 10.125 -8.848 -28.241 1.00 48.41 89 ARG A C 1
ATOM 713 O O . ARG A 1 89 ? 9.747 -9.440 -29.250 1.00 48.41 89 ARG A O 1
ATOM 720 N N . LEU A 1 90 ? 11.323 -9.092 -27.714 1.00 43.56 90 LEU A N 1
ATOM 721 C CA . LEU A 1 90 ? 12.272 -10.089 -28.148 1.00 43.56 90 LEU A CA 1
ATOM 722 C C . LEU A 1 90 ? 11.720 -11.458 -27.740 1.00 43.56 90 LEU A C 1
ATOM 724 O O . LEU A 1 90 ? 11.754 -11.870 -26.587 1.00 43.56 90 LEU A O 1
ATOM 728 N N . ARG A 1 91 ? 11.231 -12.169 -28.758 1.00 45.75 91 ARG A N 1
ATOM 729 C CA . ARG A 1 91 ? 11.403 -13.621 -28.915 1.00 45.75 91 ARG A CA 1
ATOM 730 C C . ARG A 1 91 ? 10.836 -14.518 -27.809 1.00 45.75 91 ARG A C 1
ATOM 732 O O . ARG A 1 91 ? 11.368 -15.592 -27.569 1.00 45.75 91 ARG A O 1
ATOM 739 N N . ILE A 1 92 ? 9.683 -14.171 -27.247 1.00 48.03 92 ILE A N 1
ATOM 740 C CA . ILE A 1 92 ? 8.747 -15.184 -26.724 1.00 48.03 92 ILE A CA 1
ATOM 741 C C . ILE A 1 92 ? 7.774 -15.628 -27.829 1.00 48.03 92 ILE A C 1
ATOM 743 O O . ILE A 1 92 ? 6.559 -15.542 -27.693 1.00 48.03 92 ILE A O 1
ATOM 747 N N . HIS A 1 93 ? 8.328 -16.047 -28.964 1.00 47.03 93 HIS A N 1
ATOM 748 C CA . HIS A 1 93 ? 7.737 -17.109 -29.779 1.00 47.03 93 HIS A CA 1
ATOM 749 C C . HIS A 1 93 ? 8.477 -18.369 -29.288 1.00 47.03 93 HIS A C 1
ATOM 751 O O . HIS A 1 93 ? 9.701 -18.361 -29.281 1.00 47.03 93 HIS A O 1
ATOM 757 N N . ASP A 1 94 ? 7.876 -19.432 -28.758 1.00 46.41 94 ASP A N 1
ATOM 758 C CA . ASP A 1 94 ? 6.696 -20.101 -29.306 1.00 46.41 94 ASP A CA 1
ATOM 759 C C . ASP A 1 94 ? 6.014 -21.064 -28.301 1.00 46.41 94 ASP A C 1
ATOM 761 O O . ASP A 1 94 ? 5.309 -21.997 -28.676 1.00 46.41 94 ASP A O 1
ATOM 765 N N . HIS A 1 95 ? 6.214 -20.879 -26.994 1.00 46.84 95 HIS A N 1
ATOM 766 C CA . HIS A 1 95 ? 5.563 -21.719 -25.983 1.00 46.84 95 HIS A CA 1
ATOM 767 C C . HIS A 1 95 ? 4.805 -20.857 -24.988 1.00 46.84 95 HIS A C 1
ATOM 769 O O . HIS A 1 95 ? 5.370 -20.396 -24.005 1.00 46.84 95 HIS A O 1
ATOM 775 N N . GLY A 1 96 ? 3.528 -20.621 -25.309 1.00 50.25 96 GLY A N 1
ATOM 776 C CA . GLY A 1 96 ? 2.479 -20.186 -24.389 1.00 50.25 96 GLY A CA 1
ATOM 777 C C . GLY A 1 96 ? 2.891 -19.081 -23.427 1.00 50.25 96 GLY A C 1
ATOM 778 O O . GLY A 1 96 ? 3.363 -19.363 -22.328 1.00 50.25 96 GLY A O 1
ATOM 779 N N . LYS A 1 97 ? 2.635 -17.818 -23.795 1.00 49.88 97 LYS A N 1
ATOM 780 C CA . LYS A 1 97 ? 2.689 -16.723 -22.820 1.00 49.88 97 LYS A CA 1
ATOM 781 C C . LYS A 1 97 ? 1.863 -17.140 -21.598 1.00 49.88 97 LYS A C 1
ATOM 783 O O . LYS A 1 97 ? 0.660 -17.354 -21.761 1.00 49.88 97 LYS A O 1
ATOM 788 N N . PRO A 1 98 ? 2.457 -17.277 -20.402 1.00 50.59 98 PRO A N 1
ATOM 789 C CA . PRO A 1 98 ? 1.676 -17.595 -19.225 1.00 50.59 98 PRO A CA 1
ATOM 790 C C . PRO A 1 98 ? 0.636 -16.487 -19.046 1.00 50.59 98 PRO A C 1
ATOM 792 O O . PRO A 1 98 ? 0.957 -15.304 -19.167 1.00 50.59 98 PRO A O 1
ATOM 795 N N . GLN A 1 99 ? -0.620 -16.876 -18.810 1.00 53.28 99 GLN A N 1
ATOM 796 C CA . GLN A 1 99 ? -1.783 -15.982 -18.707 1.00 53.28 99 GLN A CA 1
ATOM 797 C C . GLN A 1 99 ? -1.516 -14.775 -17.784 1.00 53.28 99 GLN A C 1
ATOM 799 O O . GLN A 1 99 ? -2.024 -13.679 -18.022 1.00 53.28 99 GLN A O 1
ATOM 804 N N . CYS A 1 100 ? -0.661 -14.956 -16.769 1.00 45.16 100 CYS A N 1
ATOM 805 C CA . CYS A 1 100 ? -0.210 -13.890 -15.885 1.00 45.16 100 CYS A CA 1
ATOM 806 C C . CYS A 1 100 ? 0.520 -12.762 -16.635 1.00 45.16 100 CYS A C 1
ATOM 808 O O . CYS A 1 100 ? 0.184 -11.606 -16.434 1.00 45.16 100 CYS A O 1
ATOM 810 N N . LEU A 1 101 ? 1.425 -13.036 -17.578 1.00 49.81 101 LEU A N 1
ATOM 811 C CA . LEU A 1 101 ? 2.158 -11.980 -18.293 1.00 49.81 101 LEU A CA 1
ATOM 812 C C . LEU A 1 101 ? 1.252 -11.102 -19.172 1.00 49.81 101 LEU A C 1
ATOM 814 O O . LEU A 1 101 ? 1.539 -9.921 -19.356 1.00 49.81 101 LEU A O 1
ATOM 818 N N . LEU A 1 102 ? 0.143 -11.645 -19.685 1.00 54.09 102 LEU A N 1
ATOM 819 C CA . LEU A 1 102 ? -0.852 -10.865 -20.433 1.00 54.09 102 LEU A CA 1
ATOM 820 C C . LEU A 1 102 ? -1.717 -9.997 -19.511 1.00 54.09 102 LEU A C 1
ATOM 822 O O . LEU A 1 102 ? -1.994 -8.849 -19.846 1.00 54.09 102 LEU A O 1
ATOM 826 N N . GLN A 1 103 ? -2.094 -10.505 -18.333 1.00 53.22 103 GLN A N 1
ATOM 827 C CA . GLN A 1 103 ? -2.786 -9.694 -17.325 1.00 53.22 103 GLN A CA 1
ATOM 828 C C . GLN A 1 103 ? -1.901 -8.558 -16.790 1.00 53.22 103 GLN A C 1
ATOM 830 O O . GLN A 1 103 ? -2.398 -7.475 -16.493 1.00 53.22 103 GLN A O 1
ATOM 835 N N . TRP A 1 104 ? -0.589 -8.779 -16.699 1.00 55.19 104 TRP A N 1
ATOM 836 C CA . TRP A 1 104 ? 0.338 -7.832 -16.080 1.00 55.19 104 TRP A CA 1
ATOM 837 C C . TRP A 1 104 ? 0.725 -6.678 -17.014 1.00 55.19 104 TRP A C 1
ATOM 839 O O . TRP A 1 104 ? 0.912 -5.561 -16.537 1.00 55.19 104 TRP A O 1
ATOM 849 N N . GLY A 1 105 ? 0.765 -6.896 -18.334 1.00 55.47 105 GLY A N 1
ATOM 850 C CA . GLY A 1 105 ? 0.989 -5.818 -19.309 1.00 55.47 105 GLY A CA 1
ATOM 851 C C . GLY A 1 105 ? -0.057 -4.699 -19.205 1.00 55.47 105 GLY A C 1
ATOM 852 O O . GLY A 1 105 ? 0.304 -3.533 -19.068 1.00 55.47 105 GLY A O 1
ATOM 853 N N . ASN A 1 106 ? -1.342 -5.068 -19.140 1.00 54.97 106 ASN A N 1
ATOM 854 C CA . ASN A 1 106 ? -2.461 -4.121 -19.006 1.00 54.97 106 ASN A CA 1
ATOM 855 C C . ASN A 1 106 ? -2.537 -3.462 -17.613 1.00 54.97 106 ASN A C 1
ATOM 857 O O . ASN A 1 106 ? -3.142 -2.407 -17.444 1.00 54.97 106 ASN A O 1
ATOM 861 N N . ALA A 1 107 ? -1.937 -4.081 -16.592 1.00 55.84 107 ALA A N 1
ATOM 862 C CA . ALA A 1 107 ? -1.905 -3.561 -15.226 1.00 55.84 107 ALA A CA 1
ATOM 863 C C . ALA A 1 107 ? -0.800 -2.508 -14.999 1.00 55.84 107 ALA A C 1
ATOM 865 O O . ALA A 1 107 ? -0.945 -1.633 -14.141 1.00 55.84 107 ALA A O 1
ATOM 866 N N . ILE A 1 108 ? 0.312 -2.599 -15.737 1.00 55.97 108 ILE A N 1
ATOM 867 C CA . ILE A 1 108 ? 1.543 -1.819 -15.504 1.00 55.97 108 ILE A CA 1
ATOM 868 C C . ILE A 1 108 ? 1.631 -0.584 -16.415 1.00 55.97 108 ILE A C 1
ATOM 870 O O . ILE A 1 108 ? 2.187 0.445 -16.005 1.00 55.97 108 ILE A O 1
ATOM 874 N N . ILE A 1 109 ? 1.027 -0.658 -17.604 1.00 52.75 109 ILE A N 1
ATOM 875 C CA . ILE A 1 109 ? 0.900 0.437 -18.569 1.00 52.75 109 ILE A CA 1
ATOM 876 C C . ILE A 1 109 ? -0.602 0.706 -18.755 1.00 52.75 109 ILE A C 1
ATOM 878 O O . ILE A 1 109 ? -1.247 -0.014 -19.511 1.00 52.75 109 ILE A O 1
ATOM 882 N N . PRO A 1 110 ? -1.204 1.659 -18.020 1.00 48.22 110 PRO A N 1
ATOM 883 C CA . PRO A 1 110 ? -2.493 2.192 -18.441 1.00 48.22 110 PRO A CA 1
ATOM 884 C C . PRO A 1 110 ? -2.289 2.979 -19.745 1.00 48.22 110 PRO A C 1
ATOM 886 O O . PRO A 1 110 ? -1.249 3.630 -19.881 1.00 48.22 110 PRO A O 1
ATOM 889 N N . ASP A 1 111 ? -3.252 2.889 -20.666 1.00 48.72 111 ASP A N 1
ATOM 890 C CA . ASP A 1 111 ? -3.351 3.791 -21.825 1.00 48.72 111 ASP A CA 1
ATOM 891 C C . ASP A 1 111 ? -3.235 5.270 -21.407 1.00 48.72 111 ASP A C 1
ATOM 893 O O . ASP A 1 111 ? -3.752 5.629 -20.315 1.00 48.72 111 ASP A O 1
#

Sequence (111 aa):
MTKHLNLDSEARGDRDLIAIRAAMNILEKWGCSTEQQQNILQLSRAALYKYRQKETKTASLTHDQLTRISYLLNMHSALRIVFSNPGERLRIHDHGKPQCLLQWGNAIIPD

Nearest PDB structures (foldseek):
  7vjn-assembly1_A  TM=5.991E-01  e=5.012E-01  Pseudomonas phage JBD30
  3eus-assembly1_A  TM=4.948E-01  e=2.416E+00  Ruegeria pomeroyi
  6h4c-assembly1_D  TM=5.371E-01  e=3.002E+00  Staphylococcus aureus
  3eus-assembly1_B  TM=5.186E-01  e=5.451E+00  Ruegeria pomeroyi

InterPro domains:
  IPR046847 Antitoxin Xre-like, helix-turn-helix domain [PF20432] (14-73)

pLDDT: mean 81.52, std 19.83, range [43.56, 98.31]

Solvent-accessible surface area (backbone atoms only — not comparable to full-atom values): 6566 Å² total; per-residue (Å²): 134,70,68,64,69,50,53,59,50,51,57,47,14,38,51,39,38,53,51,53,46,53,46,52,53,52,40,50,47,71,68,49,49,75,66,54,48,26,64,70,5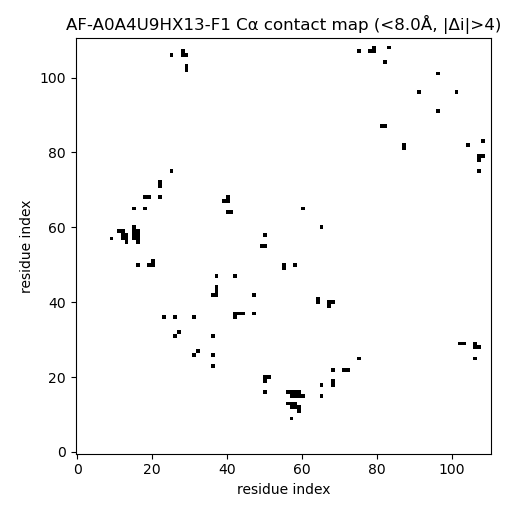0,73,39,54,72,68,55,52,57,46,65,68,38,83,86,54,76,62,36,85,71,53,72,69,39,52,50,44,44,51,51,52,55,49,52,53,51,52,51,37,61,64,69,70,38,81,79,63,71,65,73,87,72,86,74,73,84,55,71,63,62,61,54,44,52,64,48,66,52,74,135

Secondary structure (DSSP, 8-state):
--SHHHHHHHHHHHHHHHHHHHHHHHHHHTT--HHHHHHHHT--HHHHHHHHSTT-------HHHHHHHHHHHHHHHHHHHHHS-GGG-----SS---HHHHHHHHHHS--

Radius of gyration: 17.62 Å; Cα contacts (8 Å, |Δi|>4): 64; chains: 1; bounding box: 24×47×50 Å

Foldseek 3Di:
DPVPVVVVQLVQFQVVLVLLVVLVLLCVLLVHDLVRSCVLLVHDSVLSVLSVDPPNRGDDDDPVNVVSSVVSVVVLVVVCVCLVDPVNVPDPPDPDDDPSVVSVSCSSDPD

Organism: NCBI:txid83655

Mean predicted aligned error: 9.47 Å